Protein AF-A0A970KI64-F1 (afdb_monomer_lite)

Structure (mmCIF, N/CA/C/O backbone):
data_AF-A0A970KI64-F1
#
_entry.id   AF-A0A970KI6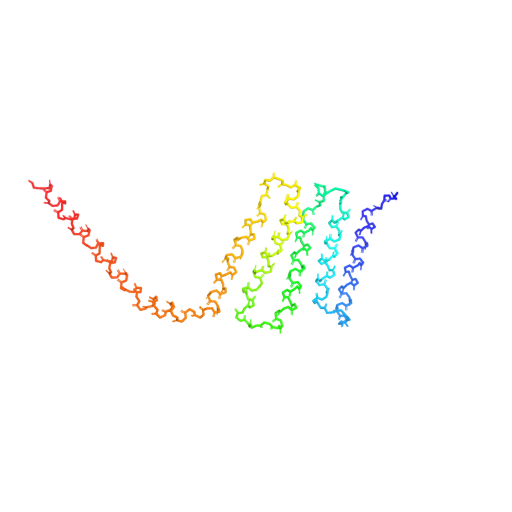4-F1
#
loop_
_atom_site.group_PDB
_atom_site.id
_atom_site.type_symbol
_atom_site.label_atom_id
_atom_site.label_alt_id
_atom_site.label_comp_id
_atom_site.label_asym_id
_atom_site.label_entity_id
_atom_site.label_seq_id
_atom_site.pdbx_PDB_ins_code
_atom_site.Cartn_x
_atom_site.Cartn_y
_atom_site.Cartn_z
_atom_site.occupancy
_atom_site.B_iso_or_equiv
_atom_site.auth_seq_id
_atom_site.auth_comp_id
_atom_site.auth_asym_id
_atom_site.auth_atom_id
_atom_site.pdbx_PDB_model_num
ATOM 1 N N . MET A 1 1 ? -19.960 1.132 32.439 1.00 45.31 1 MET A N 1
ATOM 2 C CA . MET A 1 1 ? -18.706 1.589 31.799 1.00 45.31 1 MET A CA 1
ATOM 3 C C . MET A 1 1 ? -18.627 3.088 32.010 1.00 45.31 1 MET A C 1
ATOM 5 O O . MET A 1 1 ? -19.502 3.785 31.515 1.00 45.31 1 MET A O 1
ATOM 9 N N . GLY A 1 2 ? -17.696 3.550 32.849 1.00 53.81 2 GLY A N 1
ATOM 10 C CA . GLY A 1 2 ? -17.553 4.972 33.171 1.00 53.81 2 GLY A CA 1
ATOM 11 C C . GLY A 1 2 ? -17.244 5.787 31.918 1.00 53.81 2 GLY A C 1
ATOM 12 O O . GLY A 1 2 ? -16.525 5.315 31.039 1.00 53.81 2 GLY A O 1
ATOM 13 N N . ASN A 1 3 ? -17.830 6.978 31.818 1.00 66.31 3 ASN A N 1
ATOM 14 C CA . ASN A 1 3 ? -17.607 7.884 30.698 1.00 66.31 3 ASN A CA 1
ATOM 15 C C . ASN A 1 3 ? -16.166 8.409 30.802 1.00 66.31 3 ASN A C 1
ATOM 17 O O . ASN A 1 3 ? -15.881 9.286 31.615 1.00 66.31 3 ASN A O 1
ATOM 21 N N . ILE A 1 4 ? -15.234 7.810 30.058 1.00 73.12 4 ILE A N 1
ATOM 22 C CA . ILE A 1 4 ? -13.836 8.249 30.045 1.00 73.12 4 ILE A CA 1
ATOM 23 C C . ILE A 1 4 ? -13.806 9.638 29.398 1.00 73.12 4 ILE A C 1
ATOM 25 O O . ILE A 1 4 ? -14.311 9.815 28.289 1.00 73.12 4 ILE A O 1
ATOM 29 N N . ASN A 1 5 ? -13.244 10.627 30.096 1.00 85.75 5 ASN A N 1
ATOM 30 C CA . ASN A 1 5 ? -13.117 11.988 29.579 1.00 85.75 5 ASN A CA 1
ATOM 31 C C . ASN A 1 5 ? -12.278 11.975 28.285 1.00 85.75 5 ASN A C 1
ATOM 33 O O . ASN A 1 5 ? -11.236 11.322 28.221 1.00 85.75 5 ASN A O 1
ATOM 37 N N . SER A 1 6 ? -12.714 12.723 27.266 1.00 80.44 6 SER A N 1
ATOM 38 C CA . SER A 1 6 ? -11.991 12.901 25.997 1.00 80.44 6 SER A CA 1
ATOM 39 C C . SER A 1 6 ? -10.528 13.311 26.219 1.00 80.44 6 SER A C 1
ATOM 41 O O . SER A 1 6 ? -9.631 12.812 25.546 1.00 80.44 6 SER A O 1
ATOM 43 N N . GLN A 1 7 ? -10.265 14.135 27.239 1.00 82.75 7 GLN A N 1
ATOM 44 C CA . GLN A 1 7 ? -8.908 14.541 27.620 1.00 82.75 7 GLN A CA 1
ATOM 45 C C . GLN A 1 7 ? -8.043 13.358 28.075 1.00 82.75 7 GLN A C 1
ATOM 47 O O . GLN A 1 7 ? -6.878 13.267 27.700 1.00 82.75 7 GLN A O 1
ATOM 52 N N . THR A 1 8 ? -8.613 12.418 28.832 1.00 85.44 8 THR A N 1
ATOM 53 C CA . THR A 1 8 ? -7.917 11.201 29.272 1.00 85.44 8 THR A CA 1
ATOM 54 C C . THR A 1 8 ? -7.602 10.290 28.089 1.00 85.44 8 THR A C 1
ATOM 56 O O . THR A 1 8 ? -6.515 9.724 28.030 1.00 85.44 8 THR A O 1
ATOM 59 N N . VAL A 1 9 ? -8.514 10.179 27.117 1.00 83.25 9 VAL A N 1
ATOM 60 C CA . VAL A 1 9 ? -8.286 9.391 25.895 1.00 83.25 9 VAL A CA 1
ATOM 61 C C . VAL A 1 9 ? -7.171 10.006 25.049 1.00 83.25 9 VAL A C 1
ATOM 63 O O . VAL A 1 9 ? -6.265 9.292 24.632 1.00 83.25 9 VAL A O 1
ATOM 66 N N . ILE A 1 10 ? -7.198 11.324 24.831 1.00 81.00 10 ILE A N 1
ATOM 67 C CA . ILE A 1 10 ? -6.153 12.035 24.082 1.00 81.00 10 ILE A CA 1
ATOM 68 C C . ILE A 1 10 ? -4.798 11.900 24.788 1.00 81.00 10 ILE A C 1
ATOM 70 O O . ILE A 1 10 ? -3.805 11.589 24.135 1.00 81.00 10 ILE A O 1
ATOM 74 N N . GLY A 1 11 ? -4.763 12.065 26.114 1.00 86.31 11 GLY A N 1
ATOM 75 C CA . GLY A 1 11 ? -3.550 11.881 26.913 1.00 86.31 11 GLY A CA 1
ATOM 76 C C . GLY A 1 11 ? -2.984 10.464 26.808 1.00 86.31 11 GLY A C 1
ATOM 77 O O . GLY A 1 11 ? -1.784 10.298 26.612 1.00 86.31 11 GLY A O 1
ATOM 78 N N . LEU A 1 12 ? -3.843 9.441 26.856 1.00 86.94 12 LEU A N 1
ATOM 79 C CA . LEU A 1 12 ? -3.431 8.048 26.680 1.00 86.94 12 LEU A CA 1
ATOM 80 C C . LEU A 1 12 ? -2.863 7.795 25.276 1.00 86.94 12 LEU A C 1
ATOM 82 O O . LEU A 1 12 ? -1.822 7.159 25.148 1.00 86.94 12 LEU A O 1
ATOM 86 N N . VAL A 1 13 ? -3.517 8.308 24.229 1.00 82.81 13 VAL A N 1
ATOM 87 C CA . VAL A 1 13 ? -3.036 8.179 22.844 1.00 82.81 13 VAL A CA 1
ATOM 88 C C . VAL A 1 13 ? -1.673 8.852 22.681 1.00 82.81 13 VAL A C 1
ATOM 90 O O . VAL A 1 13 ? -0.766 8.238 22.130 1.00 82.81 13 VAL A O 1
ATOM 93 N N . LEU A 1 14 ? -1.501 10.071 23.203 1.00 84.62 14 LEU A N 1
ATOM 94 C CA . LEU A 1 14 ? -0.220 10.785 23.183 1.00 84.62 14 LEU A CA 1
ATOM 95 C C . LEU A 1 14 ? 0.878 10.011 23.915 1.00 84.62 14 LEU A C 1
ATOM 97 O O . LEU A 1 14 ? 1.993 9.927 23.412 1.00 84.62 14 LEU A O 1
ATOM 101 N N . LEU A 1 15 ? 0.558 9.416 25.067 1.00 90.88 15 LEU A N 1
ATOM 102 C CA . LEU A 1 15 ? 1.502 8.609 25.835 1.00 90.88 15 LEU A CA 1
ATOM 103 C C . LEU A 1 15 ? 1.941 7.374 25.043 1.00 90.88 15 LEU A C 1
ATOM 105 O O . LEU A 1 15 ? 3.136 7.122 24.929 1.00 90.88 15 LEU A O 1
ATOM 109 N N . VAL A 1 16 ? 0.997 6.633 24.456 1.00 87.25 16 VAL A N 1
ATOM 110 C CA . VAL A 1 16 ? 1.310 5.435 23.660 1.00 87.25 16 VAL A CA 1
ATOM 111 C C . VAL A 1 16 ? 2.127 5.797 22.420 1.00 87.25 16 VAL A C 1
ATOM 113 O O . VAL A 1 16 ? 3.145 5.163 22.162 1.00 87.25 16 VAL A O 1
ATOM 116 N N . VAL A 1 17 ? 1.733 6.835 21.678 1.00 84.56 17 VAL A N 1
ATOM 117 C CA . VAL A 1 17 ? 2.471 7.294 20.489 1.00 84.56 17 VAL A CA 1
ATOM 118 C C . VAL A 1 17 ? 3.873 7.774 20.867 1.00 84.56 17 VAL A C 1
ATOM 120 O O . VAL A 1 17 ? 4.844 7.381 20.227 1.00 84.56 17 VAL A O 1
ATOM 123 N N . GLY A 1 18 ? 3.997 8.568 21.933 1.00 85.62 18 GLY A N 1
ATOM 124 C CA . GLY A 1 18 ? 5.286 9.042 22.433 1.00 85.62 18 GLY A CA 1
ATOM 125 C C . GLY A 1 18 ? 6.199 7.899 22.872 1.00 85.62 18 GLY A C 1
ATOM 126 O O . GLY A 1 18 ? 7.382 7.910 22.546 1.00 85.62 18 GLY A O 1
ATOM 127 N N . LEU A 1 19 ? 5.648 6.880 23.539 1.00 90.44 19 LEU A N 1
ATOM 128 C CA . LEU A 1 19 ? 6.396 5.691 23.942 1.00 90.44 19 LEU A CA 1
ATOM 129 C C . LEU A 1 19 ? 6.885 4.895 22.728 1.00 90.44 19 LEU A C 1
ATOM 131 O O . LEU A 1 19 ? 8.044 4.500 22.699 1.00 90.44 19 LEU A O 1
ATOM 135 N N . ILE A 1 20 ? 6.039 4.695 21.715 1.00 86.69 20 ILE A N 1
ATOM 136 C CA . ILE A 1 20 ? 6.423 3.996 20.478 1.00 86.69 20 ILE A CA 1
ATOM 137 C C . ILE A 1 20 ? 7.567 4.734 19.772 1.00 86.69 20 ILE A C 1
ATOM 139 O O . ILE A 1 20 ? 8.565 4.110 19.412 1.00 86.69 20 ILE A O 1
ATOM 143 N N . ILE A 1 21 ? 7.459 6.058 19.620 1.00 86.38 21 ILE A N 1
ATOM 144 C CA . ILE A 1 21 ? 8.512 6.879 19.002 1.00 86.38 21 ILE A CA 1
ATOM 145 C C . ILE A 1 21 ? 9.804 6.796 19.819 1.00 86.38 21 ILE A C 1
ATOM 147 O O . ILE A 1 21 ? 10.877 6.606 19.256 1.00 86.38 21 ILE A O 1
ATOM 151 N N . PHE A 1 22 ? 9.710 6.894 21.146 1.00 88.38 22 PHE A N 1
ATOM 152 C CA . PHE A 1 22 ? 10.867 6.790 22.030 1.00 88.38 22 PHE A CA 1
ATOM 153 C C . PHE A 1 22 ? 11.569 5.432 21.902 1.00 88.38 22 PHE A C 1
ATOM 155 O O . PHE A 1 22 ? 12.785 5.390 21.754 1.00 88.38 22 PHE A O 1
ATOM 162 N N . LEU A 1 23 ? 10.813 4.330 21.892 1.00 88.19 23 LEU A N 1
ATOM 163 C CA . LEU A 1 23 ? 11.359 2.980 21.722 1.00 88.19 23 LEU A CA 1
ATOM 164 C C . LEU A 1 23 ? 11.973 2.761 20.333 1.00 88.19 23 LEU A C 1
ATOM 166 O O . LEU A 1 23 ? 12.996 2.089 20.231 1.00 88.19 23 LEU A O 1
ATOM 170 N N . THR A 1 24 ? 11.383 3.354 19.292 1.00 86.19 24 THR A N 1
ATOM 171 C CA . THR A 1 24 ? 11.938 3.324 17.928 1.00 86.19 24 THR A CA 1
ATOM 172 C C . THR A 1 24 ? 13.266 4.086 17.870 1.00 86.19 24 THR A C 1
ATOM 174 O O . THR A 1 24 ? 14.244 3.584 17.335 1.00 86.19 24 THR A O 1
ATOM 177 N N . ASN A 1 25 ? 13.350 5.265 18.497 1.00 88.50 25 ASN A N 1
ATOM 178 C CA . ASN A 1 25 ? 14.582 6.066 18.538 1.00 88.50 25 ASN A CA 1
ATOM 179 C C . ASN A 1 25 ? 15.720 5.406 19.331 1.00 88.50 25 ASN A C 1
ATOM 181 O O . ASN A 1 25 ? 16.884 5.734 19.115 1.00 88.50 25 ASN A O 1
ATOM 185 N N . LEU A 1 26 ? 15.390 4.516 20.270 1.00 90.69 26 LEU A N 1
ATOM 186 C CA . LEU A 1 26 ? 16.365 3.704 20.999 1.00 90.69 26 LEU A CA 1
ATOM 187 C C . LEU A 1 26 ? 16.792 2.443 20.233 1.00 90.69 26 LEU A C 1
ATOM 189 O O . LEU A 1 26 ? 17.549 1.647 20.785 1.00 90.69 26 LEU A O 1
ATOM 193 N N . ASP A 1 27 ? 16.291 2.244 19.011 1.00 87.69 27 ASP A N 1
ATOM 194 C CA . ASP A 1 27 ? 16.532 1.061 18.174 1.00 87.69 27 ASP A CA 1
ATOM 195 C C . ASP A 1 27 ? 16.101 -0.260 18.851 1.00 87.69 27 ASP A C 1
ATOM 197 O O . ASP A 1 27 ? 16.572 -1.349 18.532 1.00 87.69 27 ASP A O 1
ATOM 201 N N . ILE A 1 28 ? 15.182 -0.174 19.826 1.00 88.50 28 ILE A N 1
ATOM 202 C CA . ILE A 1 28 ? 14.613 -1.339 20.528 1.00 88.50 28 ILE A CA 1
ATOM 203 C C . ILE A 1 28 ? 13.551 -2.013 19.653 1.00 88.50 28 ILE A C 1
ATOM 205 O O . ILE A 1 28 ? 13.366 -3.229 19.706 1.00 88.50 28 ILE A O 1
ATOM 209 N N . ILE A 1 29 ? 12.820 -1.213 18.874 1.00 83.94 29 ILE A N 1
ATOM 210 C CA . ILE A 1 29 ? 11.777 -1.655 17.947 1.00 83.94 29 ILE A CA 1
ATOM 211 C C . ILE A 1 29 ? 12.158 -1.131 16.566 1.00 83.94 29 ILE A C 1
ATOM 213 O O . ILE A 1 29 ? 12.364 0.073 16.422 1.00 83.94 29 ILE A O 1
ATOM 217 N N . SER A 1 30 ? 12.223 -2.009 15.559 1.00 82.94 30 SER A N 1
ATOM 218 C CA . SER A 1 30 ? 12.476 -1.553 14.190 1.00 82.94 30 SER A CA 1
ATOM 219 C C . SER A 1 30 ? 11.306 -0.719 13.668 1.00 82.94 30 SER A C 1
ATOM 221 O O . SER A 1 30 ? 10.143 -0.930 14.035 1.00 82.94 30 SER A O 1
ATOM 223 N N . THR A 1 31 ? 11.613 0.227 12.786 1.00 79.81 31 THR A N 1
ATOM 224 C CA . THR A 1 31 ? 10.620 1.089 12.132 1.00 79.81 31 THR A CA 1
ATOM 225 C C . THR A 1 31 ? 9.502 0.273 11.474 1.00 79.81 31 THR A C 1
ATOM 227 O O . THR A 1 31 ? 8.321 0.606 11.620 1.00 79.81 31 THR A O 1
ATOM 230 N N . ASP A 1 32 ? 9.856 -0.854 10.862 1.00 81.50 32 ASP A N 1
ATOM 231 C CA . ASP A 1 32 ? 8.951 -1.792 10.205 1.00 81.50 32 ASP A CA 1
ATOM 232 C C . ASP A 1 32 ? 7.892 -2.296 11.203 1.00 81.50 32 ASP A C 1
ATOM 234 O O . ASP A 1 32 ? 6.686 -2.225 10.946 1.00 81.50 32 ASP A O 1
ATOM 238 N N . PHE A 1 33 ? 8.316 -2.727 12.401 1.00 86.62 33 PHE A N 1
ATOM 239 C CA . PHE A 1 33 ? 7.410 -3.177 13.465 1.00 86.62 33 PHE A CA 1
ATOM 240 C C . PHE A 1 33 ? 6.516 -2.049 13.985 1.00 86.62 33 PHE A C 1
ATOM 242 O O . PHE A 1 33 ? 5.349 -2.292 14.310 1.00 86.62 33 PHE A O 1
ATOM 249 N N . THR A 1 34 ? 7.010 -0.812 14.021 1.00 88.50 34 THR A N 1
ATOM 250 C CA . THR A 1 34 ? 6.216 0.355 14.424 1.00 88.50 34 THR A CA 1
ATOM 251 C C . THR A 1 34 ? 5.024 0.579 13.491 1.00 88.50 34 THR A C 1
ATOM 253 O O . THR A 1 34 ? 3.911 0.829 13.971 1.00 88.50 34 THR A O 1
ATOM 256 N N . LEU A 1 35 ? 5.193 0.402 12.177 1.00 90.69 35 LEU A N 1
ATOM 257 C CA . LEU A 1 35 ? 4.085 0.479 11.217 1.00 90.69 35 LEU A CA 1
ATOM 258 C C . LEU A 1 35 ? 3.031 -0.604 11.482 1.00 90.69 35 LEU A C 1
ATOM 260 O O . LEU A 1 35 ? 1.834 -0.305 11.492 1.00 90.69 35 LEU A O 1
ATOM 264 N N . PHE A 1 36 ? 3.441 -1.837 11.794 1.00 92.69 36 PHE A N 1
ATOM 265 C CA . PHE A 1 36 ? 2.500 -2.904 12.157 1.00 92.69 36 PHE A CA 1
ATOM 266 C C . PHE A 1 36 ? 1.734 -2.610 13.446 1.00 92.69 36 PHE A C 1
ATOM 268 O O . PHE A 1 36 ? 0.526 -2.850 13.505 1.00 92.69 36 PHE A O 1
ATOM 275 N N . ILE A 1 37 ? 2.400 -2.056 14.461 1.00 91.31 37 ILE A N 1
ATOM 276 C CA . ILE A 1 37 ? 1.764 -1.686 15.731 1.00 91.31 37 ILE A CA 1
ATOM 277 C C . ILE A 1 37 ? 0.728 -0.581 15.503 1.00 91.31 37 ILE A C 1
ATOM 279 O O . ILE A 1 37 ? -0.412 -0.703 15.958 1.00 91.31 37 ILE A O 1
ATOM 283 N N . ILE A 1 38 ? 1.083 0.476 14.767 1.00 91.44 38 ILE A N 1
ATOM 284 C CA . ILE A 1 38 ? 0.177 1.598 14.484 1.00 91.44 38 ILE A CA 1
ATOM 285 C C . ILE A 1 38 ? -0.995 1.133 13.612 1.00 91.44 38 ILE A C 1
ATOM 287 O O . ILE A 1 38 ? -2.156 1.381 13.948 1.00 91.44 38 ILE A O 1
ATOM 291 N N . GLY A 1 39 ? -0.715 0.426 12.516 1.00 93.06 39 GLY A N 1
ATOM 292 C CA . GLY A 1 39 ? -1.730 -0.082 11.598 1.00 93.06 39 GLY A CA 1
ATOM 293 C C . GLY A 1 39 ? -2.674 -1.082 12.271 1.00 93.06 39 GLY A C 1
ATOM 294 O O . GLY A 1 39 ? -3.897 -0.950 12.178 1.00 93.06 39 GLY A O 1
ATOM 295 N N . GLY A 1 40 ? -2.125 -2.024 13.041 1.00 92.88 40 GLY A N 1
ATOM 296 C CA . GLY A 1 40 ? -2.886 -2.969 13.857 1.00 92.88 40 GLY A CA 1
ATOM 297 C C . GLY A 1 40 ? -3.729 -2.272 14.925 1.00 92.88 40 GLY A C 1
ATOM 298 O O . GLY A 1 40 ? -4.905 -2.599 15.091 1.00 92.88 40 GLY A O 1
ATOM 299 N N . GLY A 1 41 ? -3.180 -1.250 15.587 1.00 92.00 41 GLY A N 1
ATOM 300 C CA . GLY A 1 41 ? -3.896 -0.412 16.547 1.00 92.00 41 GLY A CA 1
ATOM 301 C C . GLY A 1 41 ? -5.085 0.324 15.925 1.00 92.00 41 GLY A C 1
ATOM 302 O O . GLY A 1 41 ? -6.170 0.342 16.507 1.00 92.00 41 GLY A O 1
ATOM 303 N N . LEU A 1 42 ? -4.933 0.868 14.714 1.00 93.62 42 LEU A N 1
ATOM 304 C CA . LEU A 1 42 ? -6.018 1.519 13.968 1.00 93.62 42 LEU A CA 1
ATOM 305 C C . LEU A 1 42 ? -7.110 0.528 13.546 1.00 93.62 42 LEU A C 1
ATOM 307 O O . LEU A 1 42 ? -8.302 0.826 13.682 1.00 93.62 42 LEU A O 1
ATOM 311 N N . VAL A 1 43 ? -6.729 -0.666 13.086 1.00 92.25 43 VAL A N 1
ATOM 312 C CA . VAL A 1 43 ? -7.682 -1.740 12.766 1.00 92.25 43 VAL A CA 1
ATOM 313 C C . VAL A 1 43 ? -8.418 -2.201 14.027 1.00 92.25 43 VAL A C 1
ATOM 315 O O . VAL A 1 43 ? -9.643 -2.331 14.009 1.00 92.25 43 VAL A O 1
ATOM 318 N N . ALA A 1 44 ? -7.724 -2.381 15.150 1.00 91.38 44 ALA A N 1
ATOM 319 C CA . ALA A 1 44 ? -8.351 -2.703 16.430 1.00 91.38 44 ALA A CA 1
ATOM 320 C C . ALA A 1 44 ? -9.321 -1.592 16.869 1.00 91.38 44 ALA A C 1
ATOM 322 O O . ALA A 1 44 ? -10.481 -1.864 17.192 1.00 91.38 44 ALA A O 1
ATOM 323 N N . ALA A 1 45 ? -8.899 -0.327 16.788 1.00 89.75 45 ALA A N 1
ATOM 324 C CA . ALA A 1 45 ? -9.734 0.832 17.089 1.00 89.75 45 ALA A CA 1
ATOM 325 C C . ALA A 1 45 ? -10.987 0.894 16.203 1.00 89.75 45 ALA A C 1
ATOM 327 O O . ALA A 1 45 ? -12.058 1.271 16.681 1.00 89.75 45 ALA A O 1
ATOM 328 N N . TYR A 1 46 ? -10.904 0.470 14.938 1.00 90.19 46 TYR A N 1
ATOM 329 C CA . TYR A 1 46 ? -12.078 0.322 14.080 1.00 90.19 46 TYR A CA 1
ATOM 330 C C . TYR A 1 46 ? -13.106 -0.648 14.680 1.00 90.19 46 TYR A C 1
ATOM 332 O O . TYR A 1 46 ? -14.286 -0.289 14.766 1.00 90.19 46 TYR A O 1
ATOM 340 N N . TYR A 1 47 ? -12.686 -1.824 15.158 1.00 87.62 47 TYR A N 1
ATOM 341 C CA . TYR A 1 47 ? -13.589 -2.794 15.790 1.00 87.62 47 TYR A CA 1
ATOM 342 C C . TYR A 1 47 ? -14.206 -2.273 17.096 1.00 87.62 47 TYR A C 1
ATOM 344 O O . TYR A 1 47 ? -15.376 -2.563 17.359 1.00 87.62 47 TYR A O 1
ATOM 352 N N . PHE A 1 48 ? -13.482 -1.445 17.857 1.00 87.31 48 PHE A N 1
ATOM 353 C CA . PHE A 1 48 ? -13.986 -0.806 19.081 1.00 87.31 48 PHE A CA 1
ATOM 354 C C . PHE A 1 48 ? -14.843 0.446 18.837 1.00 87.31 48 PHE A C 1
ATOM 356 O O . PHE A 1 48 ? -15.648 0.811 19.692 1.00 87.31 48 PHE A O 1
ATOM 363 N N . SER A 1 49 ? -14.728 1.092 17.671 1.00 84.75 49 SER A N 1
ATOM 364 C CA . SER A 1 49 ? -15.415 2.360 17.373 1.00 84.75 49 SER A CA 1
ATOM 365 C C . SER A 1 49 ? -16.944 2.262 17.290 1.00 84.75 49 SER A C 1
ATOM 367 O O . SER A 1 49 ? -17.626 3.284 17.341 1.00 84.75 49 SER A O 1
ATOM 369 N N . GLY A 1 50 ? -17.505 1.053 17.186 1.00 77.75 50 GLY A N 1
ATOM 370 C CA . GLY A 1 50 ? -18.949 0.855 17.137 1.00 77.75 50 GLY A CA 1
ATOM 371 C C . GLY A 1 50 ? -19.372 -0.601 17.324 1.00 77.75 50 GLY A C 1
ATOM 372 O O . GLY A 1 50 ? -18.774 -1.518 16.760 1.00 77.75 50 GLY A O 1
ATOM 373 N N . LYS A 1 51 ? -20.469 -0.803 18.072 1.00 70.62 51 LYS A N 1
ATOM 374 C CA . LYS A 1 51 ? -21.066 -2.125 18.361 1.00 70.62 51 LYS A CA 1
ATOM 375 C C . LYS A 1 51 ? -21.632 -2.846 17.127 1.00 70.62 51 LYS A C 1
ATOM 377 O O . LYS A 1 51 ? -21.883 -4.040 17.188 1.00 70.62 51 LYS A O 1
ATOM 382 N N . GLY A 1 52 ? -21.820 -2.138 16.013 1.00 67.81 52 GLY A N 1
ATOM 383 C CA . GLY A 1 52 ? -22.238 -2.704 14.730 1.00 67.81 52 GLY A CA 1
ATOM 384 C C . GLY A 1 52 ? -21.436 -2.075 13.599 1.00 67.81 52 GLY A C 1
ATOM 385 O O . GLY A 1 52 ? -21.106 -0.891 13.662 1.00 67.81 52 GLY A O 1
ATOM 386 N N . ALA A 1 53 ? -21.105 -2.849 12.570 1.00 66.06 53 ALA A N 1
ATOM 387 C CA . ALA A 1 53 ? -20.143 -2.415 11.559 1.00 66.06 53 ALA A CA 1
ATOM 388 C C . ALA A 1 53 ? -20.628 -1.280 10.638 1.00 66.06 53 ALA A C 1
ATOM 390 O O . ALA A 1 53 ? -19.794 -0.533 10.140 1.00 66.06 53 ALA A O 1
ATOM 391 N N . GLY A 1 54 ? -21.940 -1.028 10.545 1.00 69.88 54 GLY A N 1
ATOM 392 C CA . GLY A 1 54 ? -22.476 0.197 9.928 1.00 69.88 54 GLY A CA 1
ATOM 393 C C . GLY A 1 54 ? -22.260 1.485 10.744 1.00 69.88 54 GLY A C 1
ATOM 394 O O . GLY A 1 54 ? -22.428 2.575 10.213 1.00 69.88 54 GLY A O 1
ATOM 395 N N . LYS A 1 55 ? -21.885 1.384 12.029 1.00 76.00 55 LYS A N 1
ATOM 396 C CA . LYS A 1 55 ? -21.552 2.529 12.903 1.00 76.00 55 L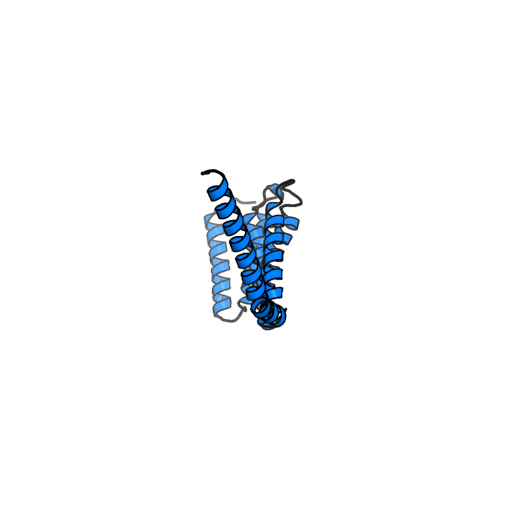YS A CA 1
ATOM 397 C C . LYS A 1 55 ? -20.046 2.686 13.129 1.00 76.00 55 LYS A C 1
ATOM 399 O O . LYS A 1 55 ? -19.630 3.598 13.839 1.00 76.00 55 LYS A O 1
ATOM 404 N N . ARG A 1 56 ? -19.233 1.778 12.580 1.00 83.06 56 ARG A N 1
ATOM 405 C CA . ARG A 1 56 ? -17.775 1.841 12.704 1.00 83.06 56 ARG A CA 1
ATOM 406 C C . ARG A 1 56 ? -17.212 2.875 11.740 1.00 83.06 56 ARG A C 1
ATOM 408 O O . ARG A 1 56 ? -17.716 3.050 10.632 1.00 83.06 56 ARG A O 1
ATOM 415 N N . LYS A 1 57 ? -16.145 3.552 12.154 1.00 84.75 57 LYS A N 1
ATOM 416 C CA . LYS A 1 57 ? -15.534 4.623 11.360 1.00 84.75 57 LYS A CA 1
ATOM 417 C C . LYS A 1 57 ? -14.717 4.039 10.206 1.00 84.75 57 LYS A C 1
ATOM 419 O O . LYS A 1 57 ? -13.634 3.506 10.434 1.00 84.75 57 LYS A O 1
ATOM 424 N N . ALA A 1 58 ? -15.200 4.193 8.972 1.00 85.44 58 ALA A N 1
ATOM 425 C CA . ALA A 1 58 ? -14.507 3.734 7.763 1.00 85.44 58 ALA A CA 1
ATOM 426 C C . ALA A 1 58 ? -13.085 4.318 7.620 1.00 85.44 58 ALA A C 1
ATOM 428 O O . ALA A 1 58 ? -12.188 3.660 7.095 1.00 85.44 58 ALA A O 1
ATOM 429 N N . SER A 1 59 ? -12.847 5.527 8.135 1.00 88.69 59 SER A N 1
ATOM 430 C CA . SER A 1 59 ? -11.524 6.160 8.118 1.00 88.69 59 SER A CA 1
ATOM 431 C C . SER A 1 59 ? -10.474 5.392 8.927 1.00 88.69 59 SER A C 1
ATOM 433 O O . SER A 1 59 ? -9.328 5.332 8.497 1.00 88.69 59 SER A O 1
ATOM 435 N N . LEU A 1 60 ? -10.852 4.755 10.045 1.00 92.12 60 LEU A N 1
ATOM 436 C CA . LEU A 1 60 ? -9.919 3.993 10.887 1.00 92.12 60 LEU A CA 1
ATOM 437 C C . LEU A 1 60 ? -9.440 2.717 10.195 1.00 92.12 60 LEU A C 1
ATOM 439 O O . LEU A 1 60 ? -8.246 2.444 10.180 1.00 92.12 60 LEU A O 1
ATOM 443 N N . ILE A 1 61 ? -10.362 1.963 9.587 1.00 92.25 61 ILE A N 1
ATOM 444 C CA . ILE A 1 61 ? -10.005 0.755 8.834 1.00 92.25 61 ILE A CA 1
ATOM 445 C C . ILE A 1 61 ? -9.207 1.117 7.579 1.00 92.25 61 ILE A C 1
ATOM 447 O O . ILE A 1 61 ? -8.236 0.439 7.271 1.00 92.25 61 ILE A O 1
ATOM 451 N N . THR A 1 62 ? -9.556 2.212 6.895 1.00 92.00 62 THR A N 1
ATOM 452 C CA . THR A 1 62 ? -8.819 2.666 5.707 1.00 92.00 62 THR A CA 1
ATOM 453 C C . THR A 1 62 ? -7.386 3.044 6.076 1.00 92.00 62 THR A C 1
ATOM 455 O O . THR A 1 62 ? -6.452 2.495 5.505 1.00 92.00 62 THR A O 1
ATOM 458 N N . ALA A 1 63 ? -7.201 3.915 7.074 1.00 94.69 63 ALA A N 1
ATOM 459 C CA . ALA A 1 63 ? -5.872 4.306 7.538 1.00 94.69 63 ALA A CA 1
ATOM 460 C C . ALA A 1 63 ? -5.076 3.103 8.071 1.00 94.69 63 ALA A C 1
ATOM 462 O O . ALA A 1 63 ? -3.914 2.941 7.720 1.00 94.69 63 ALA A O 1
ATOM 463 N N . GLY A 1 64 ? -5.707 2.226 8.857 1.00 95.25 64 GLY A N 1
ATOM 464 C CA . GLY A 1 64 ? -5.054 1.037 9.400 1.00 95.25 64 GLY A CA 1
ATOM 465 C C . GLY A 1 64 ? -4.575 0.068 8.321 1.00 95.25 64 GLY A C 1
ATOM 466 O O . GLY A 1 64 ? -3.433 -0.374 8.373 1.00 95.25 64 GLY A O 1
ATOM 467 N N . LEU A 1 65 ? -5.402 -0.220 7.312 1.00 96.50 65 LEU A N 1
ATOM 468 C CA . LEU A 1 65 ? -5.019 -1.092 6.196 1.00 96.50 65 LEU A CA 1
ATOM 469 C C . LEU A 1 65 ? -3.918 -0.478 5.326 1.00 96.50 65 LEU A C 1
ATOM 471 O O . LEU A 1 65 ? -3.027 -1.205 4.899 1.00 96.50 65 LEU A O 1
ATOM 475 N N . LEU A 1 66 ? -3.954 0.836 5.086 1.00 96.38 66 LEU A N 1
ATOM 476 C CA . LEU A 1 66 ? -2.894 1.533 4.355 1.00 96.38 66 LEU A CA 1
ATOM 477 C C . LEU A 1 66 ? -1.559 1.436 5.095 1.00 96.38 66 LEU A C 1
ATOM 479 O O . LEU A 1 66 ? -0.574 1.003 4.510 1.00 96.38 66 LEU A O 1
ATOM 483 N N . VAL A 1 67 ? -1.541 1.770 6.388 1.00 95.62 67 VAL A N 1
ATOM 484 C CA . VAL A 1 67 ? -0.328 1.695 7.216 1.00 95.62 67 VAL A CA 1
ATOM 485 C C . VAL A 1 67 ? 0.204 0.260 7.285 1.00 95.62 67 VAL A C 1
ATOM 487 O O . VAL A 1 67 ? 1.407 0.056 7.160 1.00 95.62 67 VAL A O 1
ATOM 490 N N . LEU A 1 68 ? -0.675 -0.741 7.408 1.00 95.88 68 LEU A N 1
ATOM 491 C CA . LEU A 1 68 ? -0.268 -2.149 7.387 1.00 95.88 68 LEU A CA 1
ATOM 492 C C . LEU A 1 68 ? 0.367 -2.550 6.056 1.00 95.88 68 LEU A C 1
ATOM 494 O O . LEU A 1 68 ? 1.410 -3.191 6.063 1.00 95.88 68 LEU A O 1
ATOM 498 N N . MET A 1 69 ? -0.235 -2.185 4.923 1.00 96.62 69 MET A N 1
ATOM 499 C CA . MET A 1 69 ? 0.322 -2.523 3.609 1.00 96.62 69 MET A CA 1
ATOM 500 C C . MET A 1 69 ? 1.637 -1.787 3.331 1.00 96.62 69 MET A C 1
ATOM 502 O O . MET A 1 69 ? 2.507 -2.361 2.687 1.00 96.62 69 MET A O 1
ATOM 506 N N . ILE A 1 70 ? 1.817 -0.573 3.863 1.00 94.56 70 ILE A N 1
ATOM 507 C CA . ILE A 1 70 ? 3.108 0.130 3.837 1.00 94.56 70 ILE A CA 1
ATOM 508 C C . ILE A 1 70 ? 4.145 -0.622 4.681 1.00 94.56 70 ILE A C 1
ATOM 510 O O . ILE A 1 70 ? 5.255 -0.819 4.213 1.00 94.56 70 ILE A O 1
ATOM 514 N N . GLY A 1 71 ? 3.790 -1.110 5.874 1.00 93.75 71 GLY A N 1
ATOM 515 C CA . GLY A 1 71 ? 4.699 -1.940 6.678 1.00 93.75 71 GLY A CA 1
ATOM 516 C C . GLY A 1 71 ? 5.063 -3.266 6.000 1.00 93.75 71 GLY A C 1
ATOM 517 O O . GLY A 1 71 ? 6.207 -3.704 6.058 1.00 93.75 71 GLY A O 1
ATOM 518 N N . VAL A 1 72 ? 4.110 -3.899 5.303 1.00 94.56 72 VAL A N 1
ATOM 519 C CA . VAL A 1 72 ? 4.383 -5.096 4.483 1.00 94.56 72 VAL A CA 1
ATOM 520 C C . VAL A 1 72 ? 5.320 -4.765 3.326 1.00 94.56 72 VAL A C 1
ATOM 522 O O . VAL A 1 72 ? 6.210 -5.557 3.035 1.00 94.56 72 VAL A O 1
ATOM 525 N N . TYR A 1 73 ? 5.124 -3.616 2.678 1.00 94.81 73 TYR A N 1
ATOM 526 C CA . TYR A 1 73 ? 6.005 -3.144 1.617 1.00 94.81 73 TYR A CA 1
ATOM 527 C C . TYR A 1 73 ? 7.426 -2.927 2.135 1.00 94.81 73 TYR A C 1
ATOM 529 O O . TYR A 1 73 ? 8.347 -3.472 1.551 1.00 94.81 73 TYR A O 1
ATOM 537 N N . ASP A 1 74 ? 7.587 -2.214 3.248 1.00 91.94 74 ASP A N 1
ATOM 538 C CA . ASP A 1 74 ? 8.883 -1.905 3.864 1.00 91.94 74 ASP A CA 1
ATOM 539 C C . ASP A 1 74 ? 9.671 -3.182 4.207 1.00 91.94 74 ASP A C 1
ATOM 541 O O . ASP A 1 74 ? 10.846 -3.324 3.871 1.00 91.94 74 ASP A O 1
ATOM 545 N N . LEU A 1 75 ? 8.985 -4.192 4.760 1.00 91.44 75 LEU A N 1
ATOM 546 C CA . LEU A 1 75 ? 9.580 -5.513 4.964 1.00 91.44 75 LEU A CA 1
ATOM 547 C C . LEU A 1 75 ? 9.957 -6.193 3.649 1.00 91.44 75 LEU A C 1
ATOM 549 O O . LEU A 1 75 ? 11.020 -6.801 3.567 1.00 91.44 75 LEU A O 1
ATOM 553 N N . ALA A 1 76 ? 9.077 -6.154 2.649 1.00 91.62 76 ALA A N 1
ATOM 554 C CA . ALA A 1 76 ? 9.270 -6.860 1.389 1.00 91.62 76 ALA A CA 1
ATOM 555 C C . ALA A 1 76 ? 10.349 -6.218 0.504 1.00 91.62 76 ALA A C 1
ATOM 557 O O . ALA A 1 76 ? 11.058 -6.959 -0.173 1.00 91.62 76 ALA A O 1
ATOM 558 N N . ASP A 1 77 ? 10.491 -4.889 0.529 1.00 90.50 77 ASP A N 1
ATOM 559 C CA . ASP A 1 77 ? 11.393 -4.099 -0.325 1.00 90.50 77 ASP A CA 1
ATOM 560 C C . ASP A 1 77 ? 12.852 -4.549 -0.177 1.00 90.50 77 ASP A C 1
ATOM 562 O O . ASP A 1 77 ? 13.584 -4.665 -1.156 1.00 90.50 77 ASP A O 1
ATOM 566 N N . ASN A 1 78 ? 13.233 -4.962 1.034 1.00 86.62 78 ASN A N 1
ATOM 567 C CA . ASN A 1 78 ? 14.556 -5.511 1.336 1.00 86.62 78 ASN A CA 1
ATOM 568 C C . ASN A 1 78 ? 14.864 -6.856 0.643 1.00 86.62 78 ASN A C 1
ATOM 570 O O . ASN A 1 78 ? 16.027 -7.250 0.561 1.00 86.62 78 ASN A O 1
ATOM 574 N N . TYR A 1 79 ? 13.848 -7.586 0.171 1.00 88.56 79 TYR A N 1
ATOM 575 C CA . TYR A 1 79 ? 13.987 -8.940 -0.388 1.00 88.56 79 TYR A CA 1
ATOM 576 C C . TYR A 1 79 ? 13.609 -9.046 -1.867 1.00 88.56 79 TYR A C 1
ATOM 578 O O . TYR A 1 79 ? 13.769 -10.118 -2.459 1.00 88.56 79 TYR A O 1
ATOM 586 N N . ILE A 1 80 ? 13.087 -7.981 -2.471 1.00 89.19 80 ILE A N 1
ATOM 587 C CA . ILE A 1 80 ? 12.662 -7.983 -3.872 1.00 89.19 80 ILE A CA 1
ATOM 588 C C . ILE A 1 80 ? 13.684 -7.299 -4.778 1.00 89.19 80 ILE A C 1
ATOM 590 O O . ILE A 1 80 ? 14.522 -6.514 -4.344 1.00 89.19 80 ILE A O 1
ATOM 594 N N . ALA A 1 81 ? 13.619 -7.609 -6.075 1.00 86.12 81 ALA A N 1
ATOM 595 C CA . ALA A 1 81 ? 14.422 -6.897 -7.060 1.00 86.12 81 ALA A CA 1
ATOM 596 C C . ALA A 1 81 ? 13.986 -5.417 -7.128 1.00 86.12 81 ALA A C 1
ATOM 598 O O . ALA A 1 81 ? 12.779 -5.157 -7.116 1.00 86.12 81 ALA A O 1
ATOM 599 N N . PRO A 1 82 ? 14.919 -4.459 -7.290 1.00 84.44 82 PRO A N 1
ATOM 600 C CA . PRO A 1 82 ? 14.589 -3.032 -7.369 1.00 84.44 82 PRO A CA 1
ATOM 601 C C . PRO A 1 82 ? 13.561 -2.698 -8.460 1.00 84.44 82 PRO A C 1
ATOM 603 O O . PRO A 1 82 ? 12.690 -1.862 -8.259 1.00 84.44 82 PRO A O 1
ATOM 606 N N . GLU A 1 83 ? 13.609 -3.411 -9.587 1.00 84.88 83 GLU A N 1
ATOM 607 C CA . GLU A 1 83 ? 12.677 -3.269 -10.719 1.00 84.88 83 GLU A CA 1
ATOM 608 C C . GLU A 1 83 ? 11.232 -3.680 -10.381 1.00 84.88 83 GLU A C 1
ATOM 610 O O . GLU A 1 83 ? 10.302 -3.349 -11.107 1.00 84.88 83 GLU A O 1
ATOM 615 N N . LEU A 1 84 ? 11.022 -4.430 -9.295 1.00 89.06 84 LEU A N 1
ATOM 616 C CA . LEU A 1 84 ? 9.694 -4.825 -8.821 1.00 89.06 84 LEU A CA 1
ATOM 617 C C . LEU A 1 84 ? 9.153 -3.877 -7.751 1.00 89.06 84 LEU A C 1
ATOM 619 O O . LEU A 1 84 ? 7.951 -3.921 -7.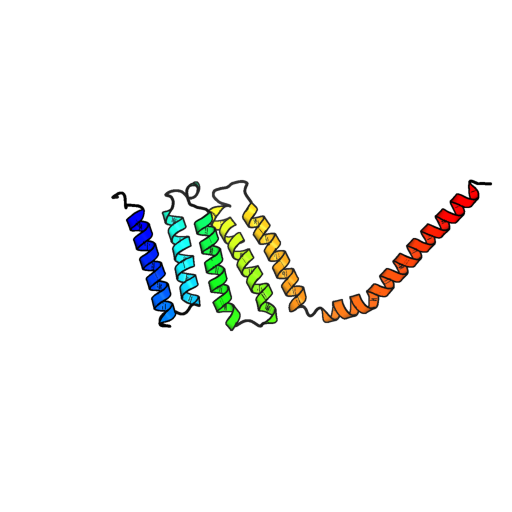483 1.00 89.06 84 LEU A O 1
ATOM 623 N N . SER A 1 85 ? 10.008 -3.040 -7.159 1.00 91.12 85 SER A N 1
ATOM 624 C CA . SER A 1 85 ? 9.708 -2.227 -5.978 1.00 91.12 85 SER A CA 1
ATOM 625 C C . SER A 1 85 ? 8.507 -1.309 -6.201 1.00 91.12 85 SER A C 1
ATOM 627 O O . SER A 1 85 ? 7.483 -1.449 -5.522 1.00 91.12 85 SER A O 1
ATOM 629 N N . SER A 1 86 ? 8.538 -0.488 -7.255 1.00 91.38 86 SER A N 1
ATOM 630 C CA . SER A 1 86 ? 7.423 0.398 -7.605 1.00 91.38 86 SER A CA 1
ATOM 631 C C . SER A 1 86 ? 6.136 -0.393 -7.849 1.00 91.38 86 SER A C 1
ATOM 633 O O . SER A 1 86 ? 5.078 -0.076 -7.300 1.00 91.38 86 SER A O 1
ATOM 635 N N . SER A 1 87 ? 6.211 -1.459 -8.654 1.00 94.00 87 SER A N 1
ATOM 636 C CA . SER A 1 87 ? 5.037 -2.268 -8.997 1.00 94.00 87 SER A CA 1
ATOM 637 C C . SER A 1 87 ? 4.399 -2.920 -7.764 1.00 94.00 87 SER A C 1
ATOM 639 O O . SER A 1 87 ? 3.169 -2.899 -7.627 1.00 94.00 87 SER A O 1
ATOM 641 N N . LEU A 1 88 ? 5.221 -3.421 -6.834 1.00 95.50 88 LEU A N 1
ATOM 642 C CA . LEU A 1 88 ? 4.785 -4.058 -5.598 1.00 95.50 88 LEU A CA 1
ATOM 643 C C . LEU A 1 88 ? 4.133 -3.048 -4.655 1.00 95.50 88 LEU A C 1
ATOM 645 O O . LEU A 1 88 ? 3.085 -3.355 -4.086 1.00 95.50 88 LEU A O 1
ATOM 649 N N . PHE A 1 89 ? 4.690 -1.839 -4.530 1.00 95.94 89 PHE A N 1
ATOM 650 C CA . PHE A 1 89 ? 4.095 -0.770 -3.727 1.00 95.94 89 PHE A CA 1
ATOM 651 C C . PHE A 1 89 ? 2.645 -0.501 -4.146 1.00 95.94 89 PHE A C 1
ATOM 653 O O . PHE A 1 89 ? 1.724 -0.550 -3.325 1.00 95.94 89 PHE A O 1
ATOM 660 N N . PHE A 1 90 ? 2.411 -0.285 -5.445 1.00 96.69 90 PHE A N 1
ATOM 661 C CA . PHE A 1 90 ? 1.061 -0.045 -5.956 1.00 96.69 90 PHE A CA 1
ATOM 662 C C . PHE A 1 90 ? 0.163 -1.283 -5.829 1.00 96.69 90 PHE A C 1
ATOM 664 O O . PHE A 1 90 ? -1.025 -1.138 -5.536 1.00 96.69 90 PHE A O 1
ATOM 671 N N . ALA A 1 91 ? 0.699 -2.498 -5.977 1.00 97.12 91 ALA A N 1
ATOM 672 C CA . ALA A 1 91 ? -0.068 -3.727 -5.763 1.00 97.12 91 ALA A CA 1
ATOM 673 C C . ALA A 1 91 ? -0.537 -3.868 -4.305 1.00 97.12 91 ALA A C 1
ATOM 675 O O . ALA A 1 91 ? -1.697 -4.205 -4.050 1.00 97.12 91 ALA A O 1
ATOM 676 N N . LEU A 1 92 ? 0.328 -3.575 -3.332 1.00 97.31 92 LEU A N 1
ATOM 677 C CA . LEU A 1 92 ? -0.009 -3.591 -1.906 1.00 97.31 92 LEU A CA 1
ATOM 678 C C . LEU A 1 92 ? -1.008 -2.483 -1.558 1.00 97.31 92 LEU A C 1
ATOM 680 O O . LEU A 1 92 ? -1.982 -2.727 -0.842 1.00 97.31 92 LEU A O 1
ATOM 684 N N . LEU A 1 93 ? -0.853 -1.297 -2.147 1.00 96.94 93 LEU A N 1
ATOM 685 C CA . LEU A 1 93 ? -1.815 -0.207 -2.008 1.00 96.94 93 LEU A CA 1
ATOM 686 C C . LEU A 1 93 ? -3.202 -0.596 -2.546 1.00 96.94 93 LEU A C 1
ATOM 688 O O . LEU A 1 93 ? -4.211 -0.395 -1.869 1.00 96.94 93 LEU A O 1
ATOM 692 N N . ALA A 1 94 ? -3.269 -1.208 -3.731 1.00 97.19 94 ALA A N 1
ATOM 693 C CA . ALA A 1 94 ? -4.510 -1.743 -4.288 1.00 97.19 94 ALA A CA 1
ATOM 694 C C . ALA A 1 94 ? -5.122 -2.821 -3.378 1.00 97.19 94 ALA A C 1
ATOM 696 O O . ALA A 1 94 ? -6.335 -2.831 -3.147 1.00 97.19 94 ALA A O 1
ATOM 697 N N . THR A 1 95 ? -4.277 -3.674 -2.793 1.00 97.44 95 THR A N 1
ATOM 698 C CA . THR A 1 95 ? -4.683 -4.706 -1.831 1.00 97.44 95 THR A CA 1
ATOM 699 C C . THR A 1 95 ? -5.313 -4.089 -0.580 1.00 97.44 95 THR A C 1
ATOM 701 O O . THR A 1 95 ? -6.329 -4.597 -0.107 1.00 97.44 95 THR A O 1
ATOM 704 N N . ALA A 1 96 ? -4.810 -2.953 -0.081 1.00 96.88 96 ALA A N 1
ATOM 705 C CA . ALA A 1 96 ? -5.428 -2.229 1.036 1.00 96.88 96 ALA A CA 1
ATOM 706 C C . ALA A 1 96 ? -6.884 -1.836 0.730 1.00 96.88 96 ALA A C 1
ATOM 708 O O . ALA A 1 96 ? -7.783 -2.068 1.543 1.00 96.88 96 ALA A O 1
ATOM 709 N N . PHE A 1 97 ? -7.142 -1.282 -0.460 1.00 95.69 97 PHE A N 1
ATOM 710 C CA . PHE A 1 97 ? -8.494 -0.905 -0.890 1.00 95.69 97 PHE A CA 1
ATOM 711 C C . PHE A 1 97 ? -9.389 -2.118 -1.163 1.00 95.69 97 PHE A C 1
ATOM 713 O O . PHE A 1 97 ? -10.589 -2.083 -0.871 1.00 95.69 97 PHE A O 1
ATOM 720 N N . LEU A 1 98 ? -8.820 -3.214 -1.664 1.00 95.69 98 LEU A N 1
ATOM 721 C CA . LEU A 1 98 ? -9.539 -4.471 -1.843 1.00 95.69 98 LEU A CA 1
ATOM 722 C C . LEU A 1 98 ? -9.955 -5.075 -0.490 1.00 95.69 98 LEU A C 1
ATOM 724 O O . LEU A 1 98 ? -11.109 -5.462 -0.306 1.00 95.69 98 LEU A O 1
ATOM 728 N N . LEU A 1 99 ? -9.053 -5.092 0.493 1.00 94.56 99 LEU A N 1
ATOM 729 C CA . LEU A 1 99 ? -9.354 -5.519 1.862 1.00 94.56 99 LEU A CA 1
ATOM 730 C C . LEU A 1 99 ? -10.403 -4.613 2.509 1.00 94.56 99 LEU A C 1
ATOM 732 O O . LEU A 1 99 ? -11.336 -5.111 3.139 1.00 94.56 99 LEU A O 1
ATOM 736 N N . LEU A 1 100 ? -10.313 -3.297 2.301 1.00 92.62 100 LEU A N 1
ATOM 737 C CA . LEU A 1 100 ? -11.331 -2.349 2.752 1.00 92.62 100 LEU A CA 1
ATOM 738 C C . LEU A 1 100 ? -12.708 -2.697 2.173 1.00 92.62 100 LEU A C 1
ATOM 740 O O . LEU A 1 100 ? -13.711 -2.680 2.898 1.00 92.62 100 LEU A O 1
ATOM 744 N N . TYR A 1 101 ? -12.758 -3.049 0.884 1.00 91.44 101 TYR A N 1
ATOM 745 C CA . TYR A 1 101 ? -13.986 -3.486 0.239 1.00 91.44 101 TYR A CA 1
ATOM 746 C C . TYR A 1 101 ? -14.577 -4.716 0.936 1.00 91.44 101 TYR A C 1
ATOM 748 O O . TYR A 1 101 ? -15.750 -4.686 1.305 1.00 91.44 101 TYR A O 1
ATOM 756 N N . PHE A 1 102 ? -13.786 -5.761 1.182 1.00 90.12 102 PHE A N 1
ATOM 757 C CA . PHE A 1 102 ? -14.278 -6.987 1.819 1.00 90.12 102 PHE A CA 1
ATOM 758 C C . PHE A 1 102 ? -14.658 -6.799 3.296 1.00 90.12 102 PHE A C 1
ATOM 760 O O . PHE A 1 102 ? -15.717 -7.263 3.727 1.00 90.12 102 PHE A O 1
ATOM 767 N N . ILE A 1 103 ? -13.835 -6.091 4.073 1.00 87.69 103 ILE A N 1
ATOM 768 C CA . ILE A 1 103 ? -13.999 -5.961 5.529 1.00 87.69 103 ILE A CA 1
ATOM 769 C C . ILE A 1 103 ? -15.148 -5.014 5.893 1.00 87.69 103 ILE A C 1
ATOM 771 O O . ILE A 1 103 ? -15.889 -5.275 6.844 1.00 87.69 103 ILE A O 1
ATOM 775 N N . HIS A 1 104 ? -15.303 -3.903 5.171 1.00 84.00 104 HIS A N 1
ATOM 776 C CA . HIS A 1 104 ? -16.268 -2.861 5.526 1.00 84.00 104 HIS A CA 1
ATOM 777 C C . HIS A 1 104 ? -17.405 -2.743 4.508 1.00 84.00 104 HIS A C 1
ATOM 779 O O . HIS A 1 104 ? -18.584 -2.807 4.856 1.00 84.00 104 HIS A O 1
ATOM 785 N N . THR A 1 105 ? -17.069 -2.587 3.235 1.00 79.88 105 THR A N 1
ATOM 786 C CA . THR A 1 105 ? -18.022 -2.098 2.235 1.00 79.88 105 THR A CA 1
ATOM 787 C C . THR A 1 105 ? -18.984 -3.172 1.726 1.00 79.88 105 THR A C 1
ATOM 789 O O . THR A 1 105 ? -20.182 -2.910 1.629 1.00 79.88 105 THR A O 1
ATOM 792 N N . PHE A 1 106 ? -18.497 -4.387 1.457 1.00 78.12 106 PHE A N 1
ATOM 793 C CA . PHE A 1 106 ? -19.281 -5.513 0.937 1.00 78.12 106 PHE A CA 1
ATOM 794 C C . PHE A 1 106 ? -20.438 -5.889 1.869 1.00 78.12 106 PHE A C 1
ATOM 796 O O . PHE A 1 106 ? -21.559 -6.129 1.424 1.00 78.12 106 PHE A O 1
ATOM 803 N N . HIS A 1 107 ? -20.173 -5.883 3.173 1.00 70.62 107 HIS A N 1
ATOM 804 C CA . HIS A 1 107 ? -21.132 -6.315 4.181 1.00 70.62 107 HIS A CA 1
ATOM 805 C C . HIS A 1 107 ? -22.153 -5.229 4.560 1.00 70.62 107 HIS A C 1
ATOM 807 O O . HIS A 1 107 ? -23.269 -5.569 4.950 1.00 70.62 107 HIS A O 1
ATOM 813 N N . TYR A 1 108 ? -21.806 -3.939 4.446 1.00 69.38 108 TYR A N 1
ATOM 814 C CA . TYR A 1 108 ? -22.586 -2.869 5.091 1.00 69.38 108 TYR A CA 1
ATOM 815 C C . TYR A 1 108 ? -23.029 -1.732 4.177 1.00 69.38 108 TYR A C 1
ATOM 817 O O . TYR A 1 108 ? -24.044 -1.100 4.457 1.00 69.38 108 TYR A O 1
ATOM 825 N N . SER A 1 109 ? -22.336 -1.486 3.067 1.00 63.97 109 SER A N 1
ATOM 826 C CA . SER A 1 109 ? -22.717 -0.451 2.108 1.00 63.97 109 SER A CA 1
ATOM 827 C C . SER A 1 109 ? -23.105 -1.109 0.787 1.00 63.97 109 SER A C 1
ATOM 829 O O . SER A 1 109 ? -22.384 -1.035 -0.210 1.00 63.97 109 SER A O 1
ATOM 831 N N . ARG A 1 110 ? -24.251 -1.812 0.790 1.00 59.88 110 ARG A N 1
ATOM 832 C CA . ARG A 1 110 ? -24.817 -2.442 -0.415 1.00 59.88 110 ARG A CA 1
ATOM 833 C C . ARG A 1 110 ? -25.028 -1.368 -1.488 1.00 59.88 110 ARG A C 1
ATOM 835 O O . ARG A 1 110 ? -25.969 -0.590 -1.413 1.00 59.88 110 ARG A O 1
ATOM 842 N N . GLY A 1 111 ? -24.119 -1.327 -2.460 1.00 66.38 111 GLY A N 1
ATOM 843 C CA . GLY A 1 111 ? -24.132 -0.387 -3.584 1.00 66.38 111 GLY A CA 1
ATOM 844 C C . GLY A 1 111 ? -22.890 0.499 -3.678 1.00 66.38 111 GLY A C 1
ATOM 845 O O . GLY A 1 111 ? -22.511 0.891 -4.778 1.00 66.38 111 GLY A O 1
ATOM 846 N N . ASN A 1 112 ? -22.186 0.751 -2.574 1.00 77.88 112 ASN A N 1
ATOM 847 C CA . ASN A 1 112 ? -21.076 1.696 -2.580 1.00 77.88 112 ASN A CA 1
ATOM 848 C C . ASN A 1 112 ? -19.740 1.026 -2.920 1.00 77.88 112 ASN A C 1
ATOM 850 O O . ASN A 1 112 ? -18.887 0.839 -2.067 1.00 77.88 112 ASN A O 1
ATOM 854 N N . ARG A 1 113 ? -19.538 0.639 -4.179 1.00 87.94 113 ARG A N 1
ATOM 855 C CA . ARG A 1 113 ? -18.357 -0.127 -4.626 1.00 87.94 113 ARG A CA 1
ATOM 856 C C . ARG A 1 113 ? -17.098 0.724 -4.853 1.00 87.94 113 ARG A C 1
ATOM 858 O O . ARG A 1 113 ? -16.170 0.258 -5.504 1.00 87.94 113 ARG A O 1
ATOM 865 N N . TRP A 1 114 ? -17.032 1.941 -4.308 1.00 89.81 114 TRP A N 1
ATOM 866 C CA . TRP A 1 114 ? -15.898 2.848 -4.518 1.00 89.81 114 TRP A CA 1
ATOM 867 C C . TRP A 1 114 ? -14.518 2.233 -4.214 1.00 89.81 114 TRP A C 1
ATOM 869 O O . TRP A 1 114 ? -13.629 2.425 -5.044 1.00 89.81 114 TRP A O 1
ATOM 879 N N . PRO A 1 115 ? -14.300 1.445 -3.132 1.00 91.81 115 PRO A N 1
ATOM 880 C CA . PRO A 1 115 ? -12.962 0.933 -2.852 1.00 91.81 115 PRO A CA 1
ATOM 881 C C . PRO A 1 115 ? -12.550 -0.124 -3.876 1.00 91.81 115 PRO A C 1
ATOM 883 O O . PRO A 1 115 ? -11.373 -0.246 -4.185 1.00 91.81 115 PRO A O 1
ATOM 886 N N . LEU A 1 116 ? -13.519 -0.848 -4.447 1.00 93.44 116 LEU A N 1
ATOM 887 C CA . LEU A 1 116 ? -13.269 -1.831 -5.495 1.00 93.44 116 LEU A CA 1
ATOM 888 C C . LEU A 1 116 ? -12.807 -1.152 -6.787 1.00 93.44 116 LEU A C 1
ATOM 890 O O . LEU A 1 116 ? -11.850 -1.613 -7.400 1.00 93.44 116 LEU A O 1
ATOM 894 N N . TYR A 1 117 ? -13.456 -0.053 -7.191 1.00 93.38 117 TYR A N 1
ATOM 895 C CA . TYR A 1 117 ? -13.039 0.693 -8.382 1.00 93.38 117 TYR A CA 1
ATOM 896 C C . TYR A 1 117 ? -11.645 1.295 -8.207 1.00 93.38 117 TYR A C 1
ATOM 898 O O . TYR A 1 117 ? -10.829 1.202 -9.118 1.00 93.38 117 TYR A O 1
ATOM 906 N N . ILE A 1 118 ? -11.342 1.841 -7.024 1.00 95.06 118 ILE A N 1
ATOM 907 C CA . ILE A 1 118 ? -9.998 2.346 -6.719 1.00 95.06 118 ILE A CA 1
ATOM 908 C C . ILE A 1 118 ? -8.972 1.212 -6.742 1.00 95.06 118 ILE A C 1
ATOM 910 O O . ILE A 1 118 ? -7.957 1.343 -7.418 1.00 95.06 118 ILE A O 1
ATOM 914 N N . ALA A 1 119 ? -9.248 0.084 -6.079 1.00 96.31 119 ALA A N 1
ATOM 915 C CA . ALA A 1 119 ? -8.361 -1.077 -6.097 1.00 96.31 119 ALA A CA 1
ATOM 916 C C . ALA A 1 119 ? -8.081 -1.549 -7.530 1.00 96.31 119 ALA A C 1
ATOM 918 O O . ALA A 1 119 ? -6.932 -1.780 -7.885 1.00 96.31 119 ALA A O 1
ATOM 919 N N . LEU A 1 120 ? -9.111 -1.639 -8.376 1.00 96.06 120 LEU A N 1
ATOM 920 C CA . LEU A 1 120 ? -8.972 -2.091 -9.759 1.00 96.06 120 LEU A CA 1
ATOM 921 C C . LEU A 1 120 ? -8.150 -1.114 -10.612 1.00 96.06 120 LEU A C 1
ATOM 923 O O . LEU A 1 120 ? -7.278 -1.555 -11.357 1.00 96.06 120 LEU A O 1
ATOM 927 N N . CYS A 1 121 ? -8.367 0.197 -10.468 1.00 95.81 121 CYS A N 1
ATOM 928 C CA . CYS A 1 121 ? -7.551 1.212 -11.140 1.00 95.81 121 CYS A CA 1
ATOM 929 C C . CYS A 1 121 ? -6.082 1.150 -10.701 1.00 95.81 121 CYS A C 1
ATOM 931 O O . CYS A 1 121 ? -5.191 1.200 -11.546 1.00 95.81 121 CYS A O 1
ATOM 933 N N . ILE A 1 122 ? -5.821 1.007 -9.397 1.00 97.25 122 ILE A N 1
ATOM 934 C CA . ILE A 1 122 ? -4.451 0.933 -8.875 1.00 97.25 122 ILE A CA 1
ATOM 935 C C . ILE A 1 122 ? -3.787 -0.389 -9.280 1.00 97.25 122 ILE A C 1
ATOM 937 O O . ILE A 1 122 ? -2.620 -0.371 -9.649 1.00 97.25 122 ILE A O 1
ATOM 941 N N . TYR A 1 123 ? -4.501 -1.519 -9.301 1.00 97.75 123 TYR A N 1
ATOM 942 C CA . TYR A 1 123 ? -3.954 -2.776 -9.822 1.00 97.75 123 TYR A CA 1
ATOM 943 C C . TYR A 1 123 ? -3.618 -2.688 -11.308 1.00 97.75 123 TYR A C 1
ATOM 945 O O . TYR A 1 123 ? -2.554 -3.145 -11.713 1.00 97.75 123 TYR A O 1
ATOM 953 N N . ALA A 1 124 ? -4.487 -2.085 -12.123 1.00 94.62 124 ALA A N 1
ATOM 954 C CA . ALA A 1 124 ? -4.194 -1.863 -13.537 1.00 94.62 124 ALA A CA 1
ATOM 955 C C . ALA A 1 124 ? -2.945 -0.984 -13.714 1.00 94.62 124 ALA A C 1
ATOM 957 O O . ALA A 1 124 ? -2.112 -1.259 -14.574 1.00 94.62 124 ALA A O 1
ATOM 958 N N . PHE A 1 125 ? -2.785 0.034 -12.867 1.00 94.38 125 PHE A N 1
ATOM 959 C CA . PHE A 1 125 ? -1.607 0.895 -12.861 1.00 94.38 125 PHE A CA 1
ATOM 960 C C . PHE A 1 125 ? -0.337 0.175 -12.377 1.00 94.38 125 PHE A C 1
ATOM 962 O O . PHE A 1 125 ? 0.707 0.290 -13.007 1.00 94.38 125 PHE A O 1
ATOM 969 N N . SER A 1 126 ? -0.431 -0.629 -11.318 1.00 95.50 126 SER A N 1
ATOM 970 C CA . SER A 1 126 ? 0.648 -1.499 -10.832 1.00 95.50 126 SER A CA 1
ATOM 971 C C . SER A 1 126 ? 1.105 -2.479 -11.914 1.00 95.50 126 SER A C 1
ATOM 973 O O . SER A 1 126 ? 2.302 -2.612 -12.157 1.00 95.50 126 SER A O 1
ATOM 975 N N . LEU A 1 127 ? 0.159 -3.103 -12.625 1.00 93.69 127 LEU A N 1
ATOM 976 C CA . LEU A 1 127 ? 0.453 -3.979 -13.755 1.00 93.69 127 LEU A CA 1
ATOM 977 C C . LEU A 1 127 ? 1.134 -3.215 -14.893 1.00 93.69 127 LEU A C 1
ATOM 979 O O . LEU A 1 127 ? 2.082 -3.720 -15.479 1.00 93.69 127 LEU A O 1
ATOM 983 N N . PHE A 1 128 ? 0.675 -2.003 -15.204 1.00 90.12 128 PHE A N 1
ATOM 984 C CA . PHE A 1 128 ? 1.327 -1.154 -16.197 1.00 90.12 128 PHE A CA 1
ATOM 985 C C . PHE A 1 128 ? 2.784 -0.857 -15.818 1.00 90.12 128 PHE A C 1
ATOM 987 O O . PHE A 1 128 ? 3.663 -1.040 -16.653 1.00 90.12 128 PHE A O 1
ATOM 994 N N . ILE A 1 129 ? 3.051 -0.481 -14.564 1.00 89.88 129 ILE A N 1
ATOM 995 C CA . ILE A 1 129 ? 4.415 -0.257 -14.061 1.00 89.88 129 ILE A CA 1
ATOM 996 C C . ILE A 1 129 ? 5.247 -1.530 -14.175 1.00 89.88 129 ILE A C 1
ATOM 998 O O . ILE A 1 129 ? 6.334 -1.485 -14.732 1.00 89.88 129 ILE A O 1
ATOM 1002 N N . TYR A 1 130 ? 4.715 -2.671 -13.732 1.00 90.19 130 TYR A N 1
ATOM 1003 C CA . TYR A 1 130 ? 5.389 -3.962 -13.865 1.00 90.19 130 TYR A CA 1
ATOM 1004 C C . TYR A 1 130 ? 5.766 -4.265 -15.321 1.00 90.19 130 TYR A C 1
ATOM 1006 O O . TYR A 1 130 ? 6.886 -4.677 -15.610 1.00 90.19 130 TYR A O 1
ATOM 1014 N N . LEU A 1 131 ? 4.844 -4.038 -16.260 1.00 87.75 131 LEU A N 1
ATOM 1015 C CA . LEU A 1 131 ? 5.123 -4.227 -17.679 1.00 87.75 131 LEU A CA 1
ATOM 1016 C C . LEU A 1 131 ? 6.228 -3.279 -18.159 1.00 87.75 131 LEU A C 1
ATOM 1018 O O . LEU A 1 131 ? 7.085 -3.705 -18.918 1.00 87.75 131 LEU A O 1
ATOM 1022 N N . VAL A 1 132 ? 6.221 -2.017 -17.732 1.00 83.69 132 VAL A N 1
ATOM 1023 C CA . VAL A 1 132 ? 7.216 -1.020 -18.154 1.00 83.69 132 VAL A CA 1
ATOM 1024 C C . VAL A 1 132 ? 8.600 -1.292 -17.561 1.00 83.69 132 VAL A C 1
ATOM 1026 O O . VAL A 1 132 ? 9.587 -1.238 -18.291 1.00 83.69 132 VAL A O 1
ATOM 1029 N N . GLU A 1 133 ? 8.677 -1.587 -16.265 1.00 83.56 133 GLU A N 1
ATOM 1030 C CA . GLU A 1 133 ? 9.936 -1.732 -15.525 1.00 83.56 133 GLU A CA 1
ATOM 1031 C C . GLU A 1 133 ? 10.557 -3.126 -15.695 1.00 83.56 133 GLU A C 1
ATOM 1033 O O . GLU A 1 133 ? 11.762 -3.237 -15.900 1.00 83.56 133 GLU A O 1
ATOM 1038 N N . VAL A 1 134 ? 9.746 -4.189 -15.660 1.00 79.62 134 VAL A N 1
ATOM 1039 C CA . VAL A 1 134 ? 10.232 -5.581 -15.599 1.00 79.62 134 VAL A CA 1
ATOM 1040 C C . VAL A 1 134 ? 10.153 -6.271 -16.947 1.00 79.62 134 VAL A C 1
ATOM 1042 O O . VAL A 1 134 ? 11.082 -6.973 -17.357 1.00 79.62 134 VAL A O 1
ATOM 1045 N N . VAL A 1 135 ? 9.041 -6.091 -17.668 1.00 74.94 135 VAL A N 1
ATOM 1046 C CA . VAL A 1 135 ? 8.892 -6.626 -19.027 1.00 74.94 135 VAL A CA 1
ATOM 1047 C C . VAL A 1 135 ? 9.616 -5.685 -19.973 1.00 74.94 135 VAL A C 1
ATOM 1049 O O . VAL A 1 135 ? 9.004 -4.988 -20.772 1.00 74.94 135 VAL A O 1
ATOM 1052 N N . ASN A 1 136 ? 10.943 -5.676 -19.823 1.00 62.59 136 ASN A N 1
ATOM 1053 C CA . ASN A 1 136 ? 11.946 -4.947 -20.577 1.00 62.59 136 ASN A CA 1
ATOM 1054 C C . ASN A 1 136 ? 11.379 -4.517 -21.933 1.00 62.59 136 ASN A C 1
ATOM 1056 O O . ASN A 1 136 ? 11.346 -5.296 -22.896 1.00 62.59 136 ASN A O 1
ATOM 1060 N N . PHE A 1 137 ? 10.899 -3.271 -21.997 1.00 55.09 137 PHE A N 1
ATOM 1061 C CA . PHE A 1 137 ? 10.298 -2.698 -23.195 1.00 55.09 137 PHE A CA 1
ATOM 1062 C C . PHE A 1 137 ? 11.308 -2.623 -24.340 1.00 55.09 137 PHE A C 1
ATOM 1064 O O . PHE A 1 137 ? 10.947 -2.151 -25.394 1.00 55.09 137 PHE A O 1
ATOM 1071 N N . ARG A 1 138 ? 12.528 -3.154 -24.221 1.00 53.69 138 ARG A N 1
ATOM 1072 C CA . ARG A 1 138 ? 13.519 -3.284 -25.291 1.00 53.69 138 ARG A CA 1
ATOM 1073 C C . ARG A 1 138 ? 12.946 -3.791 -26.617 1.00 53.69 138 ARG A C 1
ATOM 1075 O O . ARG A 1 138 ? 13.405 -3.375 -27.671 1.00 53.69 138 ARG A O 1
ATOM 1082 N N . LEU A 1 139 ? 11.929 -4.658 -26.596 1.00 54.22 139 LEU A N 1
ATOM 1083 C CA . LEU A 1 139 ? 11.183 -4.998 -27.811 1.00 54.22 139 LEU A CA 1
ATOM 1084 C C . LEU A 1 139 ? 10.311 -3.821 -28.264 1.00 54.22 139 LEU A C 1
ATOM 1086 O O . LEU A 1 139 ? 10.450 -3.369 -29.390 1.00 54.22 139 LEU A O 1
ATOM 1090 N N . ILE A 1 140 ? 9.444 -3.288 -27.412 1.00 59.97 140 ILE A N 1
ATOM 1091 C CA . ILE A 1 140 ? 8.550 -2.180 -27.769 1.00 59.97 140 ILE A CA 1
ATOM 1092 C C . ILE A 1 140 ? 9.316 -0.899 -28.123 1.00 59.97 140 ILE A C 1
ATOM 1094 O O . ILE A 1 140 ? 8.898 -0.215 -29.033 1.00 59.97 140 ILE A O 1
ATOM 1098 N N . GLU A 1 141 ? 10.446 -0.595 -27.505 1.00 60.12 141 GLU A N 1
ATOM 1099 C CA . GLU A 1 141 ? 11.333 0.521 -27.825 1.00 60.12 141 GLU A CA 1
ATOM 1100 C C . GLU A 1 141 ? 11.929 0.318 -29.224 1.00 60.12 141 GLU A C 1
ATOM 1102 O O . GLU A 1 141 ? 11.745 1.160 -30.095 1.00 60.12 141 GLU A O 1
ATOM 1107 N N . VAL A 1 142 ? 12.469 -0.873 -29.523 1.00 63.69 142 VAL A N 1
ATOM 1108 C CA . VAL A 1 142 ? 12.966 -1.218 -30.868 1.00 63.69 142 VAL A CA 1
ATOM 1109 C C . VAL A 1 142 ? 11.847 -1.229 -31.918 1.00 63.69 142 VAL A C 1
ATOM 1111 O O . VAL A 1 142 ? 12.065 -0.798 -33.048 1.00 63.69 142 VAL A O 1
ATOM 1114 N N . TYR A 1 143 ? 10.647 -1.716 -31.594 1.00 68.81 143 TYR A N 1
ATOM 1115 C CA . TYR A 1 143 ? 9.516 -1.761 -32.524 1.00 68.81 143 TYR A CA 1
ATOM 1116 C C . TYR A 1 143 ? 8.874 -0.374 -32.696 1.00 68.81 143 TYR A C 1
ATOM 1118 O O . TYR A 1 143 ? 8.591 0.040 -33.816 1.00 68.81 143 TYR A O 1
ATOM 1126 N N . VAL A 1 144 ? 8.667 0.388 -31.631 1.00 72.00 144 VAL A N 1
ATOM 1127 C CA . VAL A 1 144 ? 8.086 1.732 -31.700 1.00 72.00 144 VAL A CA 1
ATOM 1128 C C . VAL A 1 144 ? 9.073 2.675 -32.370 1.00 72.00 144 VAL A C 1
ATOM 1130 O O . VAL A 1 144 ? 8.695 3.284 -33.358 1.00 72.00 144 VAL A O 1
ATOM 1133 N N . GLU A 1 145 ? 10.347 2.733 -31.983 1.00 72.75 145 GLU A N 1
ATOM 1134 C CA . GLU A 1 145 ? 11.322 3.595 -32.671 1.00 72.75 145 GLU A CA 1
ATOM 1135 C C . GLU A 1 145 ? 11.470 3.245 -34.157 1.00 72.75 145 GLU A C 1
ATOM 1137 O O . GLU A 1 145 ? 11.547 4.137 -35.003 1.00 72.75 145 GLU A O 1
ATOM 1142 N N . LYS A 1 146 ? 11.445 1.952 -34.509 1.00 79.50 146 LYS A N 1
ATOM 1143 C CA . LYS A 1 146 ? 11.605 1.508 -35.901 1.00 79.50 146 LYS A CA 1
ATOM 1144 C C . LYS A 1 146 ? 10.350 1.692 -36.754 1.00 79.50 146 LYS A C 1
ATOM 1146 O O . LYS A 1 146 ? 10.464 2.033 -37.931 1.00 79.50 146 LYS A O 1
ATOM 1151 N N . TYR A 1 147 ? 9.159 1.445 -36.207 1.00 82.12 147 TYR A N 1
ATOM 1152 C CA . TYR A 1 147 ? 7.907 1.421 -36.977 1.00 82.12 147 TYR A CA 1
ATOM 1153 C C . TYR A 1 147 ? 7.035 2.673 -36.784 1.00 82.12 147 TYR A C 1
ATOM 1155 O O . TYR A 1 147 ? 6.180 2.946 -37.627 1.00 82.12 147 TYR A O 1
ATOM 1163 N N . TRP A 1 148 ? 7.265 3.490 -35.753 1.00 84.81 148 TRP A N 1
ATOM 1164 C CA . TRP A 1 148 ? 6.558 4.762 -35.550 1.00 84.81 148 TRP A CA 1
ATOM 1165 C C . TRP A 1 148 ? 6.751 5.765 -36.699 1.00 84.81 148 TRP A C 1
ATOM 1167 O O . TRP A 1 148 ? 5.751 6.324 -37.163 1.00 84.81 148 TRP A O 1
ATOM 1177 N N . PRO A 1 149 ? 7.965 5.944 -37.265 1.00 86.56 149 PRO A N 1
ATOM 1178 C CA . PRO A 1 149 ? 8.152 6.803 -38.435 1.00 86.56 149 PRO A CA 1
ATOM 1179 C C . PRO A 1 149 ? 7.334 6.338 -39.648 1.00 86.56 149 PRO A C 1
ATOM 1181 O O . PRO A 1 149 ? 6.779 7.158 -40.375 1.00 86.56 149 PRO A O 1
ATOM 1184 N N . LEU A 1 150 ? 7.188 5.022 -39.841 1.00 88.31 150 LEU A N 1
ATOM 1185 C CA . LEU A 1 150 ? 6.370 4.433 -40.908 1.00 88.31 150 LEU A CA 1
ATOM 1186 C C . LEU A 1 150 ? 4.885 4.782 -40.752 1.00 88.31 150 LEU A C 1
ATOM 1188 O O . LEU A 1 150 ? 4.233 5.153 -41.730 1.00 88.31 150 LEU A O 1
ATOM 1192 N N . VAL A 1 151 ? 4.359 4.724 -39.526 1.00 88.25 151 VAL A N 1
ATOM 1193 C CA . VAL A 1 151 ? 2.983 5.147 -39.222 1.00 88.25 151 VAL A CA 1
ATOM 1194 C C . VAL A 1 151 ? 2.797 6.636 -39.521 1.00 88.25 151 VAL A C 1
ATOM 1196 O O . VAL A 1 151 ? 1.811 7.008 -40.159 1.00 88.25 151 VAL A O 1
ATOM 1199 N N . MET A 1 152 ? 3.760 7.484 -39.146 1.00 87.62 152 MET A N 1
ATOM 1200 C CA . MET A 1 152 ? 3.715 8.919 -39.452 1.00 87.62 152 MET A CA 1
ATOM 1201 C C . MET A 1 152 ? 3.774 9.210 -40.955 1.00 87.62 152 MET A C 1
ATOM 1203 O O . MET A 1 152 ? 3.026 10.062 -41.435 1.00 87.62 152 MET A O 1
ATOM 1207 N N . ILE A 1 153 ? 4.590 8.477 -41.717 1.00 91.12 153 ILE A N 1
ATOM 1208 C CA . ILE A 1 153 ? 4.651 8.600 -43.181 1.00 91.12 153 ILE A CA 1
ATOM 1209 C C . ILE A 1 153 ? 3.311 8.209 -43.808 1.00 91.12 153 ILE A C 1
ATOM 1211 O O . ILE A 1 153 ? 2.777 8.957 -44.627 1.00 91.12 153 ILE A O 1
ATOM 1215 N N . MET A 1 154 ? 2.725 7.077 -43.408 1.00 93.62 15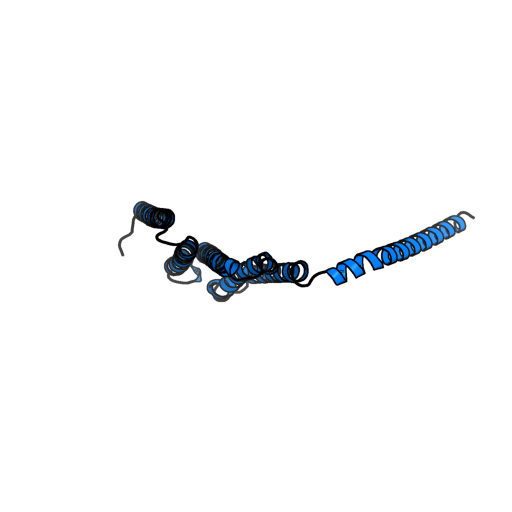4 MET A N 1
ATOM 1216 C CA . MET A 1 154 ? 1.422 6.647 -43.925 1.00 93.62 154 MET A CA 1
ATOM 1217 C C . MET A 1 154 ? 0.313 7.651 -43.592 1.00 93.62 154 MET A C 1
ATOM 1219 O O . MET A 1 154 ? -0.490 7.995 -44.462 1.00 93.62 154 MET A O 1
ATOM 1223 N N . ALA A 1 155 ? 0.296 8.174 -42.364 1.00 92.12 155 ALA A N 1
ATOM 1224 C CA . ALA A 1 155 ? -0.647 9.209 -41.953 1.00 92.12 155 ALA A CA 1
ATOM 1225 C C . ALA A 1 155 ? -0.456 10.511 -42.754 1.00 92.12 155 ALA A C 1
ATOM 1227 O O . ALA A 1 155 ? -1.435 11.095 -43.225 1.00 92.12 155 ALA A O 1
ATOM 1228 N N . GLY A 1 156 ? 0.791 10.935 -42.976 1.00 91.69 156 GLY A N 1
ATOM 1229 C CA . GLY A 1 156 ? 1.124 12.106 -43.788 1.00 91.69 156 GLY A CA 1
ATOM 1230 C C . GLY A 1 156 ? 0.673 11.962 -45.243 1.00 91.69 156 GLY A C 1
ATOM 1231 O O . GLY A 1 156 ? 0.014 12.855 -45.777 1.00 91.69 156 GLY A O 1
ATOM 1232 N N . LEU A 1 157 ? 0.940 10.812 -45.869 1.00 95.38 157 LEU A N 1
ATOM 1233 C CA . LEU A 1 157 ? 0.488 10.511 -47.232 1.00 95.38 157 LEU A CA 1
ATOM 1234 C C . LEU A 1 157 ? -1.040 10.495 -47.339 1.00 95.38 157 LEU A C 1
ATOM 1236 O O . LEU A 1 157 ? -1.599 11.045 -48.290 1.00 95.38 157 LEU A O 1
ATOM 1240 N N . TYR A 1 158 ? -1.725 9.918 -46.351 1.00 95.62 158 TYR A N 1
ATOM 1241 C CA . TYR A 1 158 ? -3.184 9.913 -46.297 1.00 95.62 158 TYR A CA 1
ATOM 1242 C C . TYR A 1 158 ? -3.760 11.336 -46.226 1.00 95.62 158 TYR A C 1
ATOM 1244 O O . TYR A 1 158 ? -4.676 11.681 -46.981 1.00 95.62 158 TYR A O 1
ATOM 1252 N N . LEU A 1 159 ? -3.198 12.189 -45.364 1.00 92.25 159 LEU A N 1
ATOM 1253 C CA . LEU A 1 159 ? -3.623 13.582 -45.222 1.00 92.25 159 LEU A CA 1
ATOM 1254 C C . LEU A 1 159 ? -3.352 14.402 -46.489 1.00 92.25 159 LEU A C 1
ATOM 1256 O O . LEU A 1 159 ? -4.234 15.145 -46.923 1.00 92.25 159 LEU A O 1
ATOM 1260 N N . LEU A 1 160 ? -2.193 14.226 -47.130 1.00 92.38 160 LEU A N 1
ATOM 1261 C CA . LEU A 1 160 ? -1.868 14.876 -48.404 1.00 92.38 160 LEU A CA 1
ATOM 1262 C C . LEU A 1 160 ? -2.818 14.446 -49.524 1.00 92.38 160 LEU A C 1
ATOM 1264 O O . LEU A 1 160 ? -3.344 15.292 -50.248 1.00 92.38 160 LEU A O 1
ATOM 1268 N N . GLY A 1 161 ? -3.100 13.146 -49.639 1.00 93.00 161 GLY A N 1
ATOM 1269 C CA . GLY A 1 161 ? -4.051 12.625 -50.621 1.00 93.00 161 GLY A CA 1
ATOM 1270 C C . GLY A 1 161 ? -5.454 13.204 -50.424 1.00 93.00 161 GLY A C 1
ATOM 1271 O O . GLY A 1 161 ? -6.102 13.625 -51.387 1.00 93.00 161 GLY A O 1
ATOM 1272 N N . LYS A 1 162 ? -5.903 13.304 -49.168 1.00 89.88 162 LYS A N 1
ATOM 1273 C CA . LYS A 1 162 ? -7.179 13.938 -48.817 1.00 89.88 162 LYS A CA 1
ATOM 1274 C C . LYS A 1 162 ? -7.181 15.435 -49.155 1.00 89.88 162 LYS A C 1
ATOM 1276 O O . LYS A 1 162 ? -8.138 15.915 -49.760 1.00 89.88 162 LYS A O 1
ATOM 1281 N N . GLY A 1 163 ? -6.108 16.156 -48.830 1.00 89.06 163 GLY A N 1
ATOM 1282 C CA . GLY A 1 163 ? -5.954 17.582 -49.129 1.00 89.06 163 GLY A CA 1
ATOM 1283 C C . GLY A 1 163 ? -5.987 17.886 -50.630 1.00 89.06 163 GLY A C 1
ATOM 1284 O O . GLY A 1 163 ? -6.742 18.751 -51.072 1.00 89.06 163 GLY A O 1
ATOM 1285 N N . LEU A 1 164 ? -5.252 17.118 -51.437 1.00 88.94 164 LEU A N 1
ATOM 1286 C CA . LEU A 1 164 ? -5.212 17.275 -52.896 1.00 88.94 164 LEU A CA 1
ATOM 1287 C C . LEU A 1 164 ? -6.557 16.963 -53.560 1.00 88.94 164 LEU A C 1
ATOM 1289 O O . LEU A 1 164 ? -6.958 17.644 -54.508 1.00 88.94 164 LEU A O 1
ATOM 1293 N N . LYS A 1 165 ? -7.282 15.954 -53.063 1.00 85.94 165 LYS A N 1
ATOM 1294 C CA . LYS A 1 165 ? -8.624 15.623 -53.556 1.00 85.94 165 LYS A CA 1
ATOM 1295 C C . LYS A 1 165 ? -9.615 16.756 -53.278 1.00 85.94 165 LYS A C 1
ATOM 1297 O O . LYS A 1 165 ? -10.380 17.115 -54.170 1.00 85.94 165 LYS A O 1
ATOM 1302 N N . ASN A 1 166 ? -9.548 17.356 -52.091 1.00 81.62 166 ASN A N 1
ATOM 1303 C CA . ASN A 1 166 ? -10.388 18.494 -51.718 1.00 81.62 166 ASN A CA 1
ATOM 1304 C C . ASN A 1 166 ? -10.058 19.747 -52.549 1.00 81.62 166 ASN A C 1
ATOM 1306 O O . ASN A 1 166 ? -10.970 20.398 -53.055 1.00 81.62 166 ASN A O 1
ATOM 1310 N N . ALA A 1 167 ? -8.773 20.036 -52.782 1.00 76.94 167 ALA A N 1
ATOM 1311 C CA . ALA A 1 167 ? -8.341 21.156 -53.624 1.00 76.94 167 ALA A CA 1
ATOM 1312 C C . ALA A 1 167 ? -8.798 21.007 -55.089 1.00 76.94 167 ALA A C 1
ATOM 1314 O O . ALA A 1 167 ? -9.256 21.968 -55.707 1.00 76.94 167 ALA A O 1
ATOM 1315 N N . ARG A 1 168 ? -8.748 19.786 -55.645 1.00 74.06 168 ARG A N 1
ATOM 1316 C CA . ARG A 1 168 ? -9.257 19.498 -57.000 1.00 74.06 168 ARG A CA 1
ATOM 1317 C C . ARG A 1 168 ? -10.778 19.609 -57.116 1.00 74.06 168 ARG A C 1
ATOM 1319 O O . ARG A 1 168 ? -11.267 19.933 -58.193 1.00 74.06 168 ARG A O 1
ATOM 1326 N N . GLN A 1 169 ? -11.525 19.327 -56.049 1.00 70.81 169 GLN A N 1
ATOM 1327 C CA . GLN A 1 169 ? -12.986 19.462 -56.041 1.00 70.81 169 GLN A CA 1
ATOM 1328 C C . GLN A 1 169 ? -13.447 20.918 -55.897 1.00 70.81 169 GLN A C 1
ATOM 1330 O O . GLN A 1 169 ? -14.450 21.275 -56.509 1.00 70.81 169 GLN A O 1
ATOM 1335 N N . GLY A 1 170 ? -12.707 21.760 -55.166 1.00 62.69 170 GLY A N 1
ATOM 1336 C CA . GLY A 1 170 ? -12.958 23.207 -55.112 1.00 62.69 170 GLY A CA 1
ATOM 1337 C C . GLY A 1 170 ? -12.810 23.868 -56.486 1.00 62.69 170 GLY A C 1
ATOM 1338 O O . GLY A 1 170 ? -13.738 24.497 -56.973 1.00 62.69 170 GLY A O 1
ATOM 1339 N N . ASN A 1 171 ? -11.715 23.576 -57.194 1.00 58.59 171 ASN A N 1
ATOM 1340 C CA . ASN A 1 171 ? -11.418 24.164 -58.510 1.00 58.59 171 ASN A CA 1
ATOM 1341 C C . ASN A 1 171 ? -12.371 23.711 -59.646 1.00 58.59 171 ASN A C 1
ATOM 1343 O O . ASN A 1 171 ? -12.323 24.230 -60.757 1.00 58.59 171 ASN A O 1
ATOM 1347 N N . LYS A 1 172 ? -13.218 22.701 -59.395 1.00 57.66 172 LYS A N 1
ATOM 1348 C CA . LYS A 1 172 ? -14.229 22.202 -60.344 1.00 57.66 172 LYS A CA 1
ATOM 1349 C C . LYS A 1 172 ? -15.623 22.800 -60.113 1.00 57.66 172 LYS A C 1
ATOM 1351 O O . LYS A 1 172 ? -16.493 22.564 -60.939 1.00 57.66 172 LYS A O 1
ATOM 1356 N N . LYS A 1 173 ? -15.841 23.502 -58.993 1.00 56.75 173 LYS A N 1
ATOM 1357 C CA . LYS A 1 173 ? -17.087 24.227 -58.686 1.00 56.75 173 LYS A CA 1
ATOM 1358 C C . LYS A 1 173 ? -17.052 25.697 -59.119 1.00 56.75 173 LYS A C 1
ATOM 1360 O O . LYS A 1 173 ? -18.115 26.288 -59.242 1.00 56.75 173 LYS A O 1
ATOM 1365 N N . ASP A 1 174 ? -15.859 26.240 -59.372 1.00 57.03 174 ASP A N 1
ATOM 1366 C CA . ASP A 1 174 ? -15.640 27.636 -59.784 1.00 57.03 174 ASP 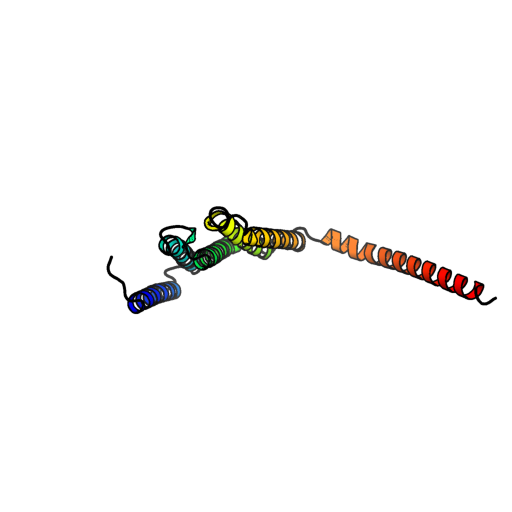A CA 1
ATOM 1367 C C . ASP A 1 174 ? -15.507 27.814 -61.317 1.00 57.03 174 ASP A C 1
ATOM 1369 O O . ASP A 1 174 ? -15.110 28.878 -61.792 1.00 57.03 174 ASP A O 1
ATOM 1373 N N . LYS A 1 175 ? -15.820 26.772 -62.102 1.00 47.91 175 LYS A N 1
ATOM 1374 C CA . LYS A 1 175 ? -15.979 26.810 -63.566 1.00 47.91 175 LYS A CA 1
ATOM 1375 C C . LYS A 1 175 ? -17.401 26.424 -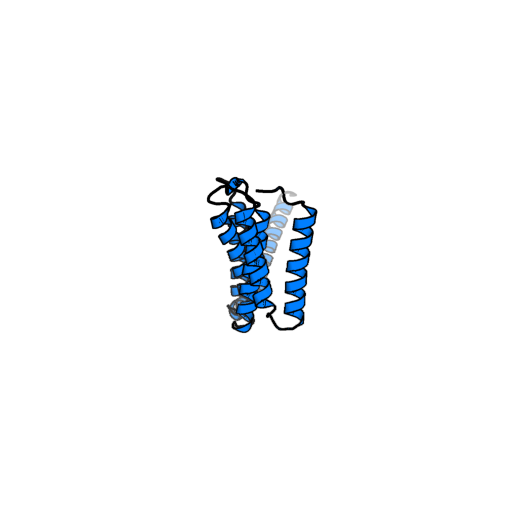63.933 1.00 47.91 175 LYS A C 1
ATOM 1377 O O . LYS A 1 175 ? -17.914 27.021 -64.900 1.00 47.91 175 LYS A O 1
#

Foldseek 3Di:
DDDPDPVNVVVVVCVVVVVLVVCCVVVVDPPLVSLLVQLVVLCVVQPVQDPDLLRGDLVSLLVSQLSNLVSVLVVCVVPDDPLLSQLSSLLSNLVSLVVSCVPRCVVHPVPPCVSVVVSVVSNVVSVVSSCPRPVPCVVVCVCCVVCVVVVVVVVVVVVVVVVVVVVVVVVVVVD

Radius of gyration: 27.72 Å; chains: 1; bounding box: 41×37×97 Å

Sequence (175 aa):
MGNINSQTVIGLVLLVVGLIIFLTNLDIISTDFTLFIIGGGLVAAYYFSGKGAGKRKASLITAGLLVLMIGVYDLADNYIAPELSSSLFFALLATAFLLLYFIHTFHYSRGNRWPLYIALCIYAFSLFIYLVEVVNFRLIEVYVEKYWPLVMIMAGLYLLGKGLKNARQGNKKDK

pLDDT: mean 84.77, std 11.65, range [45.31, 97.75]

Secondary structure (DSSP, 8-state):
-----HHHHHHHHHHHHHHHHHHHHTTSS-HHHHHHHHHHHHHHHHHHS-SSGGGS-HHHHHHHHHHHHHHHHHHHHTTS-HHHHHHHHHHHHHHHHHHHIIIIIHHH-TT--HHHHHHHHHHHHHHHHHHHHTTTTHHHHHHHHHHHHHHHHHHHHHHHHHHHHHHHHHTTT--